Protein AF-A0A371PNK9-F1 (afdb_monomer_lite)

Radius of gyration: 12.0 Å; chains: 1; bounding box: 32×20×29 Å

pLDDT: mean 94.7, std 3.0, range [80.0, 97.81]

Foldseek 3Di:
DDKDKDWDPKAFLVRHTKIKIFDDDPNDTPAIWMAHPPDVVRIDHPVCVVVCVVVRRIDD

Organism: NCBI:txid2292705

Sequence (60 aa):
MYITTYLLKEKQKTGKKIHAFIYQINEDIIGGSGHLETWEPGDFSLKDKKRLINEGTIIK

Structure (mmCIF, N/CA/C/O backbone):
data_AF-A0A371PNK9-F1
#
_entry.id   AF-A0A371PNK9-F1
#
loop_
_atom_site.group_PDB
_atom_site.id
_atom_site.type_symbol
_atom_site.label_atom_id
_atom_site.label_alt_id
_atom_site.label_comp_id
_atom_site.label_asym_id
_atom_site.label_entity_id
_atom_site.label_seq_id
_atom_site.pdbx_PDB_ins_code
_atom_site.Cartn_x
_atom_site.Cartn_y
_atom_site.Cartn_z
_atom_site.occupancy
_atom_site.B_iso_or_equiv
_atom_site.auth_seq_id
_atom_site.auth_comp_id
_atom_site.auth_asym_id
_atom_site.auth_atom_id
_atom_site.pdbx_PDB_model_num
ATOM 1 N N . MET A 1 1 ? 18.569 -2.663 -8.037 1.00 87.12 1 MET A N 1
ATOM 2 C CA . MET A 1 1 ? 17.151 -2.626 -7.626 1.00 87.12 1 MET A CA 1
ATOM 3 C C . MET A 1 1 ? 16.977 -1.443 -6.700 1.00 87.12 1 MET A C 1
ATOM 5 O O . MET A 1 1 ? 17.729 -1.346 -5.739 1.00 87.12 1 MET A O 1
ATOM 9 N N . TYR A 1 2 ? 16.040 -0.553 -7.010 1.00 95.31 2 TYR A N 1
ATOM 10 C CA . TYR A 1 2 ? 15.706 0.599 -6.175 1.00 95.31 2 TYR A CA 1
ATOM 11 C C . TYR A 1 2 ? 14.317 0.412 -5.572 1.00 95.31 2 TYR A C 1
ATOM 13 O O . TYR A 1 2 ? 13.434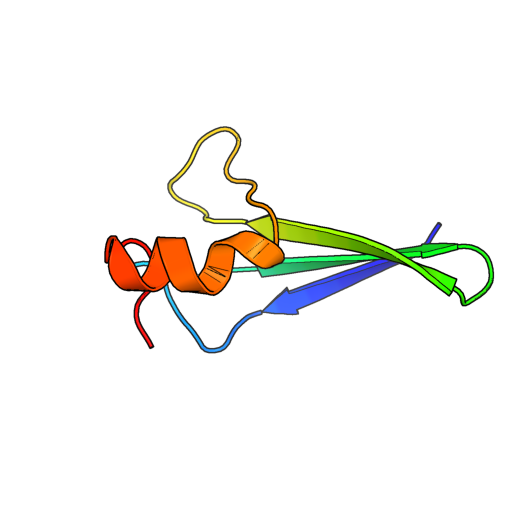 -0.170 -6.205 1.00 95.31 2 TYR A O 1
ATOM 21 N N . ILE A 1 3 ? 14.149 0.889 -4.339 1.00 96.50 3 ILE A N 1
ATOM 22 C CA . ILE A 1 3 ? 12.866 0.904 -3.641 1.00 96.50 3 ILE A CA 1
ATOM 23 C C . ILE A 1 3 ? 12.571 2.347 -3.268 1.00 96.50 3 ILE A C 1
ATOM 25 O O . ILE A 1 3 ? 13.359 2.980 -2.564 1.00 96.50 3 ILE A O 1
ATOM 29 N N . THR A 1 4 ? 11.437 2.861 -3.728 1.00 97.50 4 THR A N 1
ATOM 30 C CA . THR A 1 4 ? 10.944 4.176 -3.320 1.00 97.50 4 THR A CA 1
ATOM 31 C C . THR A 1 4 ? 9.771 4.001 -2.372 1.00 97.50 4 THR A C 1
ATOM 33 O O . THR A 1 4 ? 8.799 3.317 -2.695 1.00 97.50 4 THR A O 1
ATOM 36 N N . THR A 1 5 ? 9.863 4.635 -1.205 1.00 97.69 5 THR A N 1
ATOM 37 C CA . THR A 1 5 ? 8.825 4.593 -0.173 1.00 97.69 5 THR A CA 1
ATOM 38 C C . THR A 1 5 ? 8.017 5.881 -0.189 1.00 97.69 5 THR A C 1
ATOM 40 O O . THR A 1 5 ? 8.572 6.974 -0.098 1.00 97.69 5 THR A O 1
ATOM 43 N N . TYR A 1 6 ? 6.696 5.749 -0.234 1.00 97.19 6 TYR A N 1
ATOM 44 C CA . TYR A 1 6 ? 5.749 6.851 -0.139 1.00 97.19 6 TYR A CA 1
ATOM 45 C C . TYR A 1 6 ? 4.925 6.719 1.135 1.00 97.19 6 TYR A C 1
ATOM 47 O O . TYR A 1 6 ? 4.364 5.660 1.412 1.00 97.19 6 TYR A O 1
ATOM 55 N N . LEU A 1 7 ? 4.801 7.810 1.886 1.00 96.88 7 LEU A N 1
ATOM 56 C CA . LEU A 1 7 ? 3.789 7.927 2.930 1.00 96.88 7 LEU A CA 1
ATOM 57 C C . LEU A 1 7 ? 2.461 8.312 2.272 1.00 96.88 7 LEU A C 1
ATOM 59 O O . LEU A 1 7 ? 2.367 9.359 1.629 1.00 96.88 7 LEU A O 1
ATOM 63 N N . LEU A 1 8 ? 1.442 7.466 2.414 1.00 94.62 8 LEU A N 1
ATOM 64 C CA . LEU A 1 8 ? 0.127 7.743 1.845 1.00 94.62 8 LEU A CA 1
ATOM 65 C C . LEU A 1 8 ? -0.623 8.794 2.672 1.00 94.62 8 LEU A C 1
ATOM 67 O O . LEU A 1 8 ? -0.384 8.961 3.868 1.00 94.62 8 LEU A O 1
ATOM 71 N N . LYS A 1 9 ? -1.534 9.518 2.010 1.00 94.31 9 LYS A N 1
ATOM 72 C CA . LYS A 1 9 ? -2.405 10.504 2.672 1.00 94.31 9 LYS A CA 1
ATOM 73 C C . LYS A 1 9 ? -3.436 9.813 3.559 1.00 94.31 9 LYS A C 1
ATOM 75 O O . LYS A 1 9 ? -3.751 10.315 4.634 1.00 94.31 9 LYS A O 1
ATOM 80 N N . GLU A 1 10 ? -3.939 8.674 3.092 1.00 94.19 10 GLU A N 1
ATOM 81 C CA . GLU A 1 10 ? -4.847 7.825 3.844 1.00 94.19 10 GLU A CA 1
ATOM 82 C C . GLU A 1 10 ? -4.170 7.237 5.086 1.00 94.19 10 GLU A C 1
ATOM 84 O O . GLU A 1 10 ? -2.953 7.039 5.138 1.00 94.19 10 GLU A O 1
ATOM 89 N N . LYS A 1 11 ? -4.985 6.916 6.089 1.00 95.00 11 LYS A N 1
ATOM 90 C CA . LYS A 1 11 ? -4.532 6.317 7.347 1.00 95.00 11 LYS A CA 1
ATOM 91 C C . LYS A 1 11 ? -5.263 5.016 7.607 1.00 95.00 11 LYS A C 1
ATOM 93 O O . LYS A 1 11 ? -6.330 4.758 7.062 1.00 95.00 11 LYS A O 1
ATOM 98 N N . GLN A 1 12 ? -4.698 4.189 8.470 1.00 95.12 12 GLN A N 1
ATOM 99 C CA . GLN A 1 12 ? -5.425 3.054 9.021 1.00 95.12 12 GLN A CA 1
ATOM 100 C C . GLN A 1 12 ? -6.566 3.566 9.903 1.00 95.12 12 GLN A C 1
ATOM 102 O O . GLN A 1 12 ? -6.452 4.644 10.491 1.00 95.12 12 GLN A O 1
ATOM 107 N N . LYS A 1 13 ? -7.631 2.777 10.078 1.00 94.75 13 LYS A N 1
ATOM 108 C CA . LYS A 1 13 ? -8.725 3.103 11.020 1.00 94.75 13 LYS A CA 1
ATOM 109 C C . LYS A 1 13 ? -8.249 3.391 12.448 1.00 94.75 13 LYS A C 1
ATOM 111 O O . LYS A 1 13 ? -8.902 4.099 13.200 1.00 94.75 13 LYS A O 1
ATOM 116 N N . THR A 1 14 ? -7.088 2.852 12.810 1.00 93.50 14 THR A N 1
ATOM 117 C CA . THR A 1 14 ? -6.402 3.053 14.092 1.00 93.50 14 THR A CA 1
ATOM 118 C C . THR A 1 14 ? -5.658 4.393 14.179 1.00 93.50 14 THR A C 1
ATOM 120 O O . THR A 1 14 ? -5.038 4.688 15.197 1.00 93.50 14 THR A O 1
ATOM 123 N N . GLY A 1 15 ? -5.656 5.193 13.108 1.00 94.25 15 GLY A N 1
ATOM 124 C CA . GLY A 1 15 ? -4.898 6.439 12.976 1.00 94.25 15 GLY A CA 1
ATOM 125 C C . GLY A 1 15 ? -3.430 6.249 12.574 1.00 94.25 15 GLY A C 1
ATOM 126 O O . GLY A 1 15 ? -2.719 7.239 12.380 1.00 94.25 15 GLY A O 1
ATOM 127 N N . LYS A 1 16 ? -2.968 5.000 12.433 1.00 95.88 16 LYS A N 1
ATOM 128 C CA . LYS A 1 16 ? -1.594 4.660 12.037 1.00 95.88 16 LYS A CA 1
ATOM 129 C C . LYS A 1 16 ? -1.328 4.946 10.559 1.00 95.88 16 LYS A C 1
ATOM 131 O O . LYS A 1 16 ? -2.251 5.011 9.744 1.00 95.88 16 LYS A 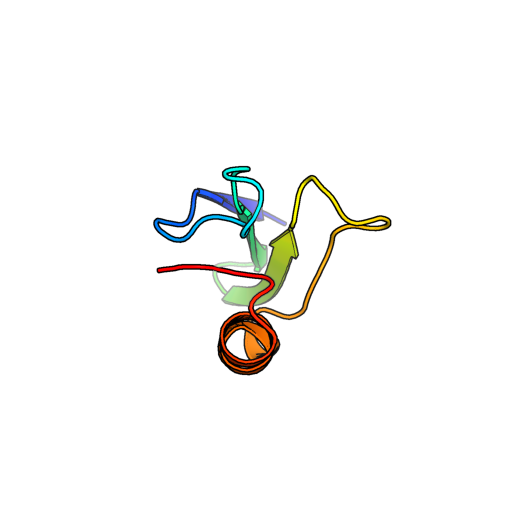O 1
ATOM 136 N N . LYS A 1 17 ? -0.053 5.143 10.223 1.00 95.44 17 LYS A N 1
ATOM 137 C CA . LYS A 1 17 ? 0.382 5.507 8.869 1.00 95.44 17 LYS A CA 1
ATOM 138 C C . LYS A 1 17 ? 0.279 4.316 7.921 1.00 95.44 17 LYS A C 1
ATOM 140 O O . LYS A 1 17 ? 0.209 3.164 8.352 1.00 95.44 17 LYS A O 1
ATOM 145 N N . ILE A 1 18 ? 0.266 4.615 6.627 1.00 96.44 18 ILE A N 1
ATOM 146 C CA . ILE A 1 18 ? 0.315 3.621 5.557 1.00 96.44 18 ILE A CA 1
ATOM 147 C C . ILE A 1 18 ? 1.465 3.995 4.637 1.00 96.44 18 ILE A C 1
ATOM 149 O O . ILE A 1 18 ? 1.561 5.141 4.194 1.00 96.44 18 ILE A O 1
ATOM 153 N N . HIS A 1 19 ? 2.317 3.023 4.340 1.00 97.19 19 HIS A N 1
ATOM 154 C CA . HIS A 1 19 ? 3.421 3.198 3.405 1.00 97.19 19 HIS A CA 1
ATOM 155 C C . HIS A 1 19 ? 3.130 2.442 2.112 1.00 97.19 19 HIS A C 1
ATOM 157 O O . HIS A 1 19 ? 2.464 1.410 2.133 1.00 97.19 19 HIS A O 1
ATOM 163 N N . ALA A 1 20 ? 3.613 2.959 0.989 1.00 97.44 20 ALA A N 1
ATOM 164 C CA . ALA A 1 20 ? 3.664 2.246 -0.277 1.00 97.44 20 ALA A CA 1
ATOM 165 C C . ALA A 1 20 ? 5.117 2.133 -0.729 1.00 97.44 20 ALA A C 1
ATOM 167 O O . ALA A 1 20 ? 5.847 3.122 -0.725 1.00 97.44 20 ALA A O 1
ATOM 168 N N . PHE A 1 21 ? 5.511 0.937 -1.133 1.00 97.25 21 PHE A N 1
ATOM 169 C CA . PHE A 1 21 ? 6.821 0.622 -1.670 1.00 97.25 21 PHE A CA 1
ATOM 170 C C . PHE A 1 21 ? 6.686 0.371 -3.166 1.00 97.25 21 PHE A C 1
ATOM 172 O O . PHE A 1 21 ? 5.862 -0.440 -3.586 1.00 97.25 21 PHE A O 1
ATOM 179 N N . ILE A 1 22 ? 7.488 1.069 -3.966 1.00 97.81 22 ILE A N 1
ATOM 180 C CA . ILE A 1 22 ? 7.572 0.886 -5.417 1.00 97.81 22 ILE A CA 1
ATOM 181 C C . ILE A 1 22 ? 8.936 0.286 -5.744 1.00 97.81 22 ILE A C 1
ATOM 183 O O . ILE A 1 22 ? 9.962 0.837 -5.343 1.00 97.81 22 ILE A O 1
ATOM 187 N N . TYR A 1 23 ? 8.937 -0.840 -6.455 1.00 96.75 23 TYR A N 1
ATOM 188 C CA . TYR A 1 23 ? 10.139 -1.582 -6.831 1.00 96.75 23 TYR A CA 1
ATOM 189 C C . TYR A 1 23 ? 10.517 -1.278 -8.281 1.00 96.75 23 TYR A C 1
ATOM 191 O O . TYR A 1 23 ? 9.682 -1.416 -9.179 1.00 96.75 23 TYR A O 1
ATOM 199 N N . GLN A 1 24 ? 11.778 -0.905 -8.509 1.00 97.75 24 GLN A N 1
ATOM 200 C CA . GLN A 1 24 ? 12.285 -0.491 -9.818 1.00 97.75 24 GLN A CA 1
ATOM 201 C C . GLN A 1 24 ? 13.605 -1.197 -10.180 1.00 97.75 24 GLN A C 1
ATOM 203 O O . GLN A 1 24 ? 14.506 -1.348 -9.341 1.00 97.75 24 GLN A O 1
ATOM 208 N N . ILE A 1 25 ? 13.741 -1.614 -11.442 1.00 97.69 25 ILE A N 1
ATOM 209 C CA . ILE A 1 25 ? 14.961 -2.188 -12.035 1.00 97.69 25 ILE A CA 1
ATOM 210 C C . ILE A 1 25 ? 15.162 -1.568 -13.416 1.00 97.69 25 ILE A C 1
ATOM 212 O O . ILE A 1 25 ? 14.226 -1.552 -14.196 1.00 97.69 25 ILE A O 1
ATOM 216 N N . ASN A 1 26 ? 16.377 -1.096 -13.722 1.00 95.94 26 ASN A N 1
ATOM 217 C CA . ASN A 1 26 ? 16.715 -0.501 -15.026 1.00 95.94 26 ASN A CA 1
ATOM 218 C C . ASN A 1 26 ? 15.702 0.562 -15.478 1.00 95.94 26 ASN A C 1
ATOM 220 O O . ASN A 1 26 ? 15.258 0.553 -16.614 1.00 95.94 26 ASN A O 1
ATOM 224 N N . GLU A 1 27 ? 15.315 1.441 -14.555 1.00 93.38 27 GLU A N 1
ATOM 225 C CA . GLU A 1 27 ? 14.303 2.486 -14.762 1.00 93.38 27 GLU A CA 1
ATOM 226 C C . GLU A 1 27 ? 12.844 1.995 -14.896 1.00 93.38 27 GLU A C 1
ATOM 228 O O . GLU A 1 27 ? 11.927 2.795 -14.712 1.00 93.38 27 GLU A O 1
ATOM 233 N N . ASP A 1 28 ? 12.599 0.691 -15.030 1.00 97.06 28 ASP A N 1
ATOM 234 C CA . ASP A 1 28 ? 11.260 0.102 -15.107 1.00 97.06 28 ASP A CA 1
ATOM 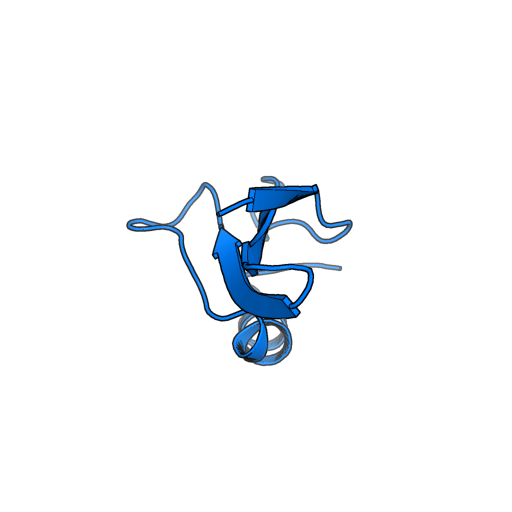235 C C . ASP A 1 28 ? 10.672 -0.219 -13.727 1.00 97.06 28 ASP A C 1
ATOM 237 O O . ASP A 1 28 ? 11.308 -0.859 -12.8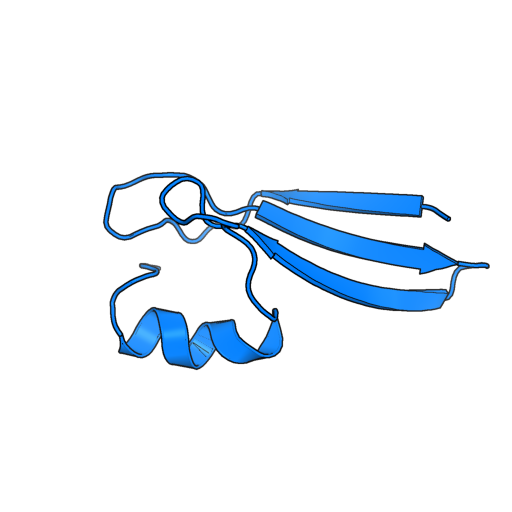81 1.00 97.06 28 ASP A O 1
ATOM 241 N N . ILE A 1 29 ? 9.416 0.184 -13.498 1.00 96.44 29 ILE A N 1
ATOM 242 C CA . ILE A 1 29 ? 8.645 -0.226 -12.316 1.00 96.44 29 ILE A CA 1
ATOM 243 C C . ILE A 1 29 ? 8.181 -1.670 -12.512 1.00 96.44 29 ILE A C 1
ATOM 245 O O . ILE A 1 29 ? 7.381 -1.964 -13.397 1.00 96.44 29 ILE A O 1
ATOM 249 N N . ILE A 1 30 ? 8.632 -2.559 -11.630 1.00 96.38 30 ILE A N 1
ATOM 250 C CA . ILE A 1 30 ? 8.339 -3.998 -11.698 1.00 96.38 30 ILE A CA 1
ATOM 251 C C . ILE A 1 30 ? 7.280 -4.446 -10.687 1.00 96.38 30 ILE A C 1
ATOM 253 O O . ILE A 1 30 ? 6.790 -5.572 -10.750 1.00 96.38 30 ILE A O 1
ATOM 257 N N . GLY A 1 31 ? 6.906 -3.579 -9.745 1.00 95.88 31 GLY A N 1
ATOM 258 C CA . GLY A 1 31 ? 5.860 -3.886 -8.782 1.00 95.88 31 GLY A CA 1
ATOM 259 C C . GLY A 1 31 ? 5.766 -2.889 -7.641 1.00 95.88 31 GLY A C 1
ATOM 260 O O . GLY A 1 31 ? 6.468 -1.880 -7.593 1.00 95.88 31 GLY A O 1
ATOM 261 N N . GLY A 1 32 ? 4.899 -3.214 -6.689 1.00 96.69 32 GLY A N 1
ATOM 262 C CA . GLY A 1 32 ? 4.789 -2.473 -5.446 1.00 96.69 32 GLY A CA 1
ATOM 263 C C . GLY A 1 32 ? 3.877 -3.153 -4.438 1.00 96.69 32 GLY A C 1
ATOM 264 O O . GLY A 1 32 ? 3.014 -3.960 -4.797 1.00 96.69 32 GLY A O 1
ATOM 265 N N . SER A 1 33 ? 4.067 -2.798 -3.177 1.00 97.31 33 SER A N 1
ATOM 266 C CA . SER A 1 33 ? 3.255 -3.241 -2.047 1.00 97.31 33 SER A CA 1
ATOM 267 C C . SER A 1 33 ? 2.866 -2.042 -1.193 1.00 97.31 33 SER A C 1
ATOM 269 O O . SER A 1 33 ? 3.519 -1.000 -1.207 1.00 97.31 33 SER A O 1
ATOM 271 N N . GLY A 1 34 ? 1.756 -2.162 -0.479 1.00 97.06 34 GLY A N 1
ATOM 272 C CA . GLY A 1 34 ? 1.433 -1.271 0.623 1.00 97.06 34 GLY A CA 1
ATOM 273 C C . GLY A 1 34 ? 1.725 -1.959 1.948 1.00 97.06 34 GLY A C 1
ATOM 274 O O . GLY A 1 34 ? 1.745 -3.182 1.998 1.00 97.06 34 GLY A O 1
ATOM 275 N N . HIS A 1 35 ? 1.907 -1.184 3.011 1.00 97.44 35 HIS A N 1
ATOM 276 C CA . HIS A 1 35 ? 2.160 -1.700 4.348 1.00 97.44 35 HIS A CA 1
ATOM 277 C C . HIS A 1 35 ? 1.310 -0.994 5.400 1.00 97.44 35 HIS A C 1
ATOM 279 O O . HIS A 1 35 ? 1.260 0.240 5.468 1.00 97.44 35 HIS A O 1
ATOM 285 N N . LEU A 1 36 ? 0.648 -1.804 6.220 1.00 96.06 36 LEU A N 1
ATOM 286 C CA . LEU A 1 36 ? -0.180 -1.414 7.350 1.00 96.06 36 LEU A CA 1
ATOM 287 C C . LEU A 1 36 ? 0.563 -1.779 8.642 1.00 96.06 36 LEU A C 1
ATOM 289 O O . LEU A 1 36 ? 0.655 -2.948 8.988 1.00 96.06 36 LEU A O 1
ATOM 293 N N . GLU A 1 37 ? 1.015 -0.774 9.399 1.00 93.19 37 GLU A N 1
ATOM 294 C CA . GLU A 1 37 ? 1.739 -0.940 10.679 1.00 93.19 37 GLU A CA 1
ATOM 295 C C . GLU A 1 37 ? 1.034 -1.824 11.732 1.00 93.19 37 GLU A C 1
ATOM 297 O O . GLU A 1 37 ? 1.660 -2.190 12.719 1.00 93.19 37 GLU A O 1
ATOM 302 N N . THR A 1 38 ? -0.271 -2.102 11.596 1.00 91.88 38 THR A N 1
ATOM 303 C CA . THR A 1 38 ? -1.032 -2.913 12.571 1.00 91.88 38 THR A CA 1
ATOM 304 C C . THR A 1 38 ? -1.293 -4.352 12.128 1.00 91.88 38 THR A C 1
ATOM 306 O O . THR A 1 38 ? -1.965 -5.090 12.846 1.00 91.88 38 THR A O 1
ATOM 309 N N . TRP A 1 39 ? -0.803 -4.756 10.957 1.00 90.75 39 TRP A N 1
ATOM 310 C CA . TRP A 1 39 ? -0.935 -6.118 10.441 1.00 90.75 39 TRP A CA 1
ATOM 311 C C . TRP A 1 39 ? 0.411 -6.843 10.470 1.00 90.75 39 TRP A C 1
ATOM 313 O O . TRP A 1 39 ? 1.458 -6.225 10.312 1.00 90.75 39 TRP A O 1
ATOM 323 N N . GLU A 1 40 ? 0.366 -8.170 10.591 1.00 90.44 40 GLU A N 1
ATOM 324 C CA . GLU A 1 40 ? 1.517 -9.057 10.398 1.00 90.44 40 GLU A CA 1
ATOM 325 C C . GLU A 1 40 ? 1.153 -10.099 9.321 1.00 90.44 40 GLU A C 1
ATOM 327 O O . GLU A 1 40 ? 0.136 -10.780 9.466 1.00 90.44 40 GLU A O 1
ATOM 332 N N . PRO A 1 41 ? 1.902 -10.191 8.200 1.00 86.88 41 PRO A N 1
ATOM 333 C CA . PRO A 1 41 ? 3.177 -9.515 7.919 1.00 86.88 41 PRO A CA 1
ATOM 334 C C . PRO A 1 41 ? 3.061 -8.018 7.560 1.00 86.88 41 PRO A C 1
ATOM 336 O O . PRO A 1 41 ? 4.076 -7.366 7.351 1.00 86.88 41 PRO A O 1
ATOM 339 N N . GLY A 1 42 ? 1.850 -7.455 7.493 1.00 91.81 42 GLY A N 1
ATOM 340 C CA . GLY A 1 42 ? 1.642 -6.010 7.307 1.00 91.81 42 GLY A CA 1
ATOM 341 C C . GLY A 1 42 ? 1.474 -5.574 5.858 1.00 91.81 42 GLY A C 1
ATOM 342 O O . GLY A 1 42 ? 0.860 -4.540 5.592 1.00 91.81 42 GLY A O 1
ATOM 343 N N . ASP A 1 43 ? 1.955 -6.384 4.920 1.00 95.44 43 ASP A N 1
ATOM 344 C CA . ASP A 1 43 ? 1.958 -6.043 3.505 1.00 95.44 43 ASP A CA 1
ATOM 345 C C . ASP A 1 43 ? 0.645 -6.397 2.797 1.00 95.44 43 ASP A C 1
ATOM 347 O O . ASP A 1 43 ? 0.004 -7.414 3.065 1.00 95.44 43 ASP A O 1
ATOM 351 N N . PHE A 1 44 ? 0.255 -5.559 1.839 1.00 95.19 44 PHE A N 1
ATOM 352 C CA . PHE A 1 44 ? -0.898 -5.774 0.972 1.00 95.19 44 PHE A CA 1
ATOM 353 C C . PHE A 1 44 ? -0.589 -5.388 -0.478 1.00 95.19 44 PHE A C 1
ATOM 355 O O . PHE A 1 44 ? 0.288 -4.569 -0.765 1.00 95.19 44 PHE A O 1
ATOM 362 N N . SER A 1 45 ? -1.337 -5.956 -1.426 1.00 95.00 45 SER A N 1
ATOM 363 C CA . SER A 1 45 ? -1.229 -5.554 -2.831 1.00 95.00 45 SER A CA 1
ATOM 364 C C . SER A 1 45 ? -1.770 -4.142 -3.027 1.00 95.00 45 SER A C 1
ATOM 366 O O . SER A 1 45 ? -2.897 -3.856 -2.636 1.00 95.00 45 SER A O 1
ATOM 368 N N . LEU A 1 46 ? -1.056 -3.272 -3.747 1.00 94.12 46 LEU A N 1
ATOM 369 C CA . LEU A 1 46 ? -1.576 -1.937 -4.085 1.00 94.12 46 LEU A CA 1
ATOM 370 C C . L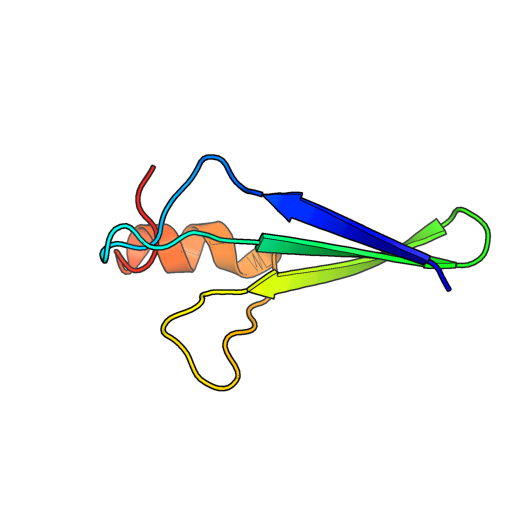EU A 1 46 ? -2.921 -1.984 -4.845 1.00 94.12 46 LEU A C 1
ATOM 372 O O . LEU A 1 46 ? -3.690 -1.021 -4.800 1.00 94.12 46 LEU A O 1
ATOM 376 N N . LYS A 1 47 ? -3.247 -3.116 -5.489 1.00 94.62 47 LYS A N 1
ATOM 377 C CA . LYS A 1 47 ? -4.538 -3.361 -6.156 1.00 94.62 47 LYS A CA 1
ATOM 378 C C . LYS A 1 47 ? -5.706 -3.525 -5.171 1.00 94.62 47 LYS A C 1
ATOM 380 O O . LYS A 1 47 ? -6.839 -3.199 -5.517 1.00 94.62 47 LYS A O 1
ATOM 385 N N . ASP A 1 48 ? -5.431 -3.928 -3.933 1.00 95.00 48 ASP A N 1
ATOM 386 C CA . ASP A 1 48 ? -6.438 -4.184 -2.897 1.00 95.00 48 ASP A CA 1
ATOM 387 C C . ASP A 1 48 ? -6.898 -2.918 -2.168 1.00 95.00 48 ASP A C 1
ATOM 389 O O . ASP A 1 48 ? -7.809 -2.980 -1.343 1.00 95.00 48 ASP A O 1
ATOM 393 N N . LYS A 1 49 ? -6.329 -1.745 -2.480 1.00 91.62 49 LYS A N 1
ATOM 394 C CA . LYS A 1 49 ? -6.649 -0.484 -1.788 1.00 91.62 49 LYS A CA 1
ATOM 395 C C . LYS A 1 49 ? -8.157 -0.224 -1.697 1.00 91.62 49 LYS A C 1
ATOM 397 O O . LYS A 1 49 ? -8.649 0.153 -0.639 1.00 91.62 49 LYS A O 1
ATOM 402 N N . LYS A 1 50 ? -8.904 -0.443 -2.787 1.00 93.69 50 LYS A N 1
ATOM 403 C CA . LYS A 1 50 ? -10.366 -0.248 -2.797 1.00 93.69 50 LYS A CA 1
ATOM 404 C C . LYS A 1 50 ? -11.078 -1.206 -1.840 1.00 93.69 50 LYS A C 1
ATOM 406 O O . LYS A 1 50 ? -11.951 -0.773 -1.097 1.00 93.69 50 LYS A O 1
ATOM 411 N N . ARG A 1 51 ? -10.683 -2.482 -1.836 1.00 95.75 51 ARG A N 1
ATOM 412 C CA . ARG A 1 51 ? -11.221 -3.494 -0.919 1.00 95.75 51 ARG A CA 1
ATOM 413 C C . ARG A 1 51 ? -10.954 -3.099 0.536 1.00 95.75 51 ARG A C 1
ATOM 415 O O . ARG A 1 51 ? -11.882 -3.085 1.330 1.00 95.75 51 ARG A O 1
ATOM 422 N N . LEU A 1 52 ? -9.730 -2.680 0.855 1.00 94.50 52 LEU A N 1
ATOM 423 C CA . LEU A 1 52 ? -9.334 -2.285 2.212 1.00 94.50 52 LEU A CA 1
ATOM 424 C C . LEU A 1 52 ? -10.042 -1.020 2.720 1.00 94.50 52 LEU A C 1
ATOM 426 O O . LEU A 1 52 ? -10.278 -0.894 3.921 1.00 94.50 52 LEU A O 1
ATOM 430 N N . ILE A 1 53 ? -10.393 -0.093 1.825 1.00 94.19 53 ILE A N 1
ATOM 431 C CA . ILE A 1 53 ? -11.254 1.051 2.160 1.00 94.19 53 ILE A CA 1
ATOM 432 C C . ILE A 1 53 ? -12.682 0.570 2.448 1.00 94.19 53 ILE A C 1
ATOM 434 O O . ILE A 1 53 ? -13.265 0.964 3.453 1.00 94.19 53 ILE A O 1
ATOM 438 N N . ASN A 1 54 ? -13.233 -0.309 1.606 1.00 95.44 54 ASN A N 1
ATOM 439 C CA . ASN A 1 54 ? -14.592 -0.834 1.779 1.00 95.44 54 ASN A CA 1
ATOM 440 C C . ASN A 1 54 ? -14.748 -1.672 3.060 1.00 95.44 54 ASN A C 1
ATOM 442 O O . ASN A 1 54 ? -15.788 -1.617 3.705 1.00 95.44 54 ASN A O 1
ATOM 446 N N . GLU A 1 55 ? -13.712 -2.414 3.448 1.00 94.56 55 GLU A N 1
ATOM 447 C CA . GLU A 1 55 ? -13.650 -3.166 4.711 1.00 94.56 55 GLU A CA 1
ATOM 448 C C . GLU A 1 55 ? -13.434 -2.262 5.938 1.00 94.56 55 GLU A C 1
ATOM 450 O O . GLU A 1 55 ? -13.444 -2.732 7.076 1.00 94.56 55 GLU A O 1
ATOM 455 N N . GLY A 1 56 ? -13.209 -0.960 5.729 1.00 93.81 56 GLY A N 1
ATOM 456 C CA . GLY A 1 56 ? -12.952 0.003 6.794 1.00 93.81 56 GLY A CA 1
ATOM 457 C C . GLY A 1 56 ? -11.578 -0.152 7.446 1.00 93.81 56 GLY A C 1
ATOM 458 O O . GLY A 1 56 ? -11.354 0.396 8.520 1.00 93.81 56 GLY A O 1
ATOM 459 N N . THR A 1 57 ? -10.649 -0.891 6.835 1.00 94.38 57 THR A N 1
ATOM 460 C CA . THR A 1 57 ? -9.261 -1.027 7.311 1.00 94.38 57 THR A CA 1
ATOM 461 C C . THR A 1 57 ? -8.481 0.272 7.097 1.00 94.38 57 THR A C 1
ATOM 463 O O . THR A 1 57 ? -7.715 0.695 7.968 1.00 94.38 57 THR A O 1
ATOM 466 N N . ILE A 1 58 ? -8.718 0.930 5.958 1.00 93.88 58 ILE A N 1
ATOM 467 C CA . ILE A 1 58 ? -8.133 2.217 5.567 1.00 93.88 58 ILE A CA 1
ATOM 468 C C . ILE A 1 58 ? -9.231 3.285 5.543 1.00 93.88 58 ILE A C 1
ATOM 470 O O . ILE A 1 58 ? -10.315 3.051 5.016 1.00 93.88 58 ILE A O 1
ATOM 474 N N . ILE A 1 59 ? -8.925 4.471 6.062 1.00 92.75 59 ILE A N 1
ATOM 475 C CA . ILE A 1 59 ? -9.782 5.659 6.034 1.00 92.75 59 ILE A CA 1
ATOM 476 C C . ILE A 1 59 ? -9.132 6.773 5.208 1.00 92.75 59 ILE A C 1
ATOM 478 O O . ILE A 1 59 ? -7.903 6.874 5.132 1.00 92.75 59 ILE A O 1
ATOM 482 N N . LYS A 1 60 ? -9.980 7.574 4.560 1.00 80.00 60 LYS A N 1
ATOM 483 C CA . LYS A 1 60 ? -9.575 8.644 3.645 1.00 80.00 60 LYS A CA 1
ATOM 484 C C . LYS A 1 60 ? -9.221 9.933 4.377 1.00 80.00 60 LYS A C 1
ATOM 486 O O . LYS A 1 60 ? -9.876 10.213 5.403 1.00 80.00 60 LYS A O 1
#

Secondary structure (DSSP, 8-state):
-EEEEEE-SSEETTS--EEEEEEEETTEEEEEEEEETTSSS-EEEGGGHHHH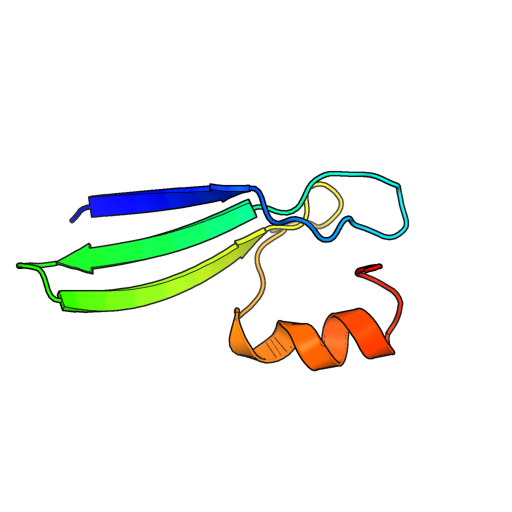HHTTSEE-